Protein AF-A0A7X9DI91-F1 (afdb_monomer_lite)

Sequence (123 aa):
MMKINKYIILALLLTTGCTSMKFWIPSYSFDEVIAIKAQIDAAENPARGFLLLKQLEGKRVTVNNAIVKQISNSINIDYTFSVISTVEHSSGPIDCYIYTRNWRNEEDFTSVARLKSGDTIYV

Structure (mmCIF, N/CA/C/O backbone):
data_AF-A0A7X9DI91-F1
#
_entry.id   AF-A0A7X9DI91-F1
#
loop_
_atom_site.group_PDB
_atom_site.id
_atom_site.type_symbol
_atom_site.label_atom_id
_atom_site.label_alt_id
_atom_site.label_comp_id
_atom_site.label_asym_id
_atom_site.label_entity_id
_atom_site.label_seq_id
_atom_site.pdbx_PDB_ins_code
_atom_site.Cartn_x
_atom_site.Cartn_y
_atom_site.Cartn_z
_atom_site.occupancy
_atom_site.B_iso_or_equiv
_atom_site.auth_seq_id
_atom_site.auth_comp_id
_atom_site.auth_asym_id
_atom_site.auth_atom_id
_atom_site.pdbx_PDB_model_num
ATOM 1 N N . MET A 1 1 ? 28.298 -54.260 10.683 1.00 44.62 1 MET A N 1
ATOM 2 C CA . MET A 1 1 ? 28.499 -52.932 11.307 1.00 44.62 1 MET A CA 1
ATOM 3 C C . MET A 1 1 ? 28.859 -51.948 10.196 1.00 44.62 1 MET A C 1
ATOM 5 O O . MET A 1 1 ? 29.981 -51.972 9.706 1.00 44.62 1 MET A O 1
ATOM 9 N N . MET A 1 2 ? 27.880 -51.202 9.679 1.00 48.69 2 MET A N 1
ATOM 10 C CA . MET A 1 2 ? 28.059 -50.357 8.491 1.00 48.69 2 MET A CA 1
ATOM 11 C C . MET A 1 2 ? 28.779 -49.067 8.905 1.00 48.69 2 MET A C 1
ATOM 13 O O . MET A 1 2 ? 28.200 -48.235 9.599 1.00 48.69 2 MET A O 1
ATOM 17 N N . LYS A 1 3 ? 30.059 -48.913 8.534 1.00 59.66 3 LYS A N 1
ATOM 18 C CA . LYS A 1 3 ? 30.802 -47.654 8.698 1.00 59.66 3 LYS A CA 1
ATOM 19 C C . LYS A 1 3 ? 30.235 -46.644 7.699 1.00 59.66 3 LYS A C 1
ATOM 21 O O . LYS A 1 3 ? 30.780 -46.479 6.612 1.00 59.66 3 LYS A O 1
ATOM 26 N N . ILE A 1 4 ? 29.109 -46.016 8.044 1.00 60.81 4 ILE A N 1
ATOM 27 C CA . ILE A 1 4 ? 28.601 -44.858 7.307 1.00 60.81 4 ILE A CA 1
ATOM 28 C C . ILE A 1 4 ? 29.713 -43.814 7.341 1.00 60.81 4 ILE A C 1
ATOM 30 O O . ILE A 1 4 ? 30.134 -43.332 8.393 1.00 60.81 4 ILE A O 1
ATOM 34 N N . ASN A 1 5 ? 30.279 -43.602 6.162 1.00 66.38 5 ASN A N 1
ATOM 35 C CA . ASN A 1 5 ? 31.525 -42.900 5.965 1.00 66.38 5 ASN A CA 1
ATOM 36 C C . ASN A 1 5 ? 31.295 -41.419 6.292 1.00 66.38 5 ASN A C 1
ATOM 38 O O . ASN A 1 5 ? 30.355 -40.825 5.767 1.00 66.38 5 ASN A O 1
ATOM 42 N N . LYS A 1 6 ? 32.133 -40.812 7.144 1.00 66.31 6 LYS A N 1
ATOM 43 C CA . LYS A 1 6 ? 32.009 -39.397 7.567 1.00 66.31 6 LYS A CA 1
ATOM 44 C C . LYS A 1 6 ? 31.892 -38.429 6.373 1.00 66.31 6 LYS A C 1
ATOM 46 O O . LYS A 1 6 ? 31.281 -37.372 6.484 1.00 66.31 6 LYS A O 1
ATOM 51 N N . TYR A 1 7 ? 32.405 -38.839 5.214 1.00 69.62 7 TYR A N 1
ATOM 52 C CA . TYR A 1 7 ? 32.316 -38.124 3.942 1.00 69.62 7 TYR A CA 1
ATOM 53 C C . TYR A 1 7 ? 30.903 -38.064 3.335 1.00 69.62 7 TYR A C 1
ATOM 55 O O . TYR A 1 7 ? 30.605 -37.110 2.628 1.00 69.62 7 TYR A O 1
ATOM 63 N N . ILE A 1 8 ? 30.012 -39.019 3.629 1.00 71.38 8 ILE A N 1
ATOM 64 C CA . ILE A 1 8 ? 28.619 -39.003 3.140 1.00 71.38 8 ILE A CA 1
ATOM 65 C C . ILE A 1 8 ? 27.811 -37.920 3.864 1.00 71.38 8 ILE A C 1
ATOM 67 O O . ILE A 1 8 ? 27.041 -37.205 3.234 1.00 71.38 8 ILE A O 1
ATOM 71 N N . ILE A 1 9 ? 28.034 -37.743 5.171 1.00 68.88 9 ILE A N 1
ATOM 72 C CA . ILE A 1 9 ? 27.394 -36.675 5.958 1.00 68.88 9 ILE A CA 1
ATOM 73 C C . ILE A 1 9 ? 27.901 -35.299 5.498 1.00 68.88 9 ILE A C 1
ATOM 75 O O . ILE A 1 9 ? 27.106 -34.379 5.324 1.00 68.88 9 ILE A O 1
ATOM 79 N N . LEU A 1 10 ? 29.207 -35.176 5.226 1.00 66.75 10 LEU A N 1
ATOM 80 C CA . LEU A 1 10 ? 29.806 -33.949 4.691 1.00 66.75 10 LEU A CA 1
ATOM 81 C C . LEU A 1 10 ? 29.281 -33.608 3.283 1.00 66.75 10 LEU A C 1
ATOM 83 O O . LEU A 1 10 ? 29.002 -32.446 3.001 1.00 66.75 10 LEU A O 1
ATOM 87 N N . ALA A 1 11 ? 29.092 -34.614 2.424 1.00 65.50 11 ALA A N 1
ATOM 88 C CA . ALA A 1 11 ? 28.502 -34.432 1.099 1.00 65.50 11 ALA A CA 1
ATOM 89 C C . ALA A 1 11 ? 27.028 -33.995 1.174 1.00 65.50 11 ALA A C 1
ATOM 91 O O . ALA A 1 11 ? 26.616 -33.119 0.419 1.00 65.50 11 ALA A O 1
ATOM 92 N N . LEU A 1 12 ? 26.249 -34.535 2.121 1.00 64.50 12 LEU A N 1
ATOM 93 C CA . LEU A 1 12 ? 24.845 -34.155 2.308 1.00 64.50 12 LEU A CA 1
ATOM 94 C C . LEU A 1 12 ? 24.701 -32.682 2.741 1.00 64.50 12 LEU A C 1
ATOM 96 O O . LEU A 1 12 ? 23.885 -31.956 2.176 1.00 64.50 12 LEU A O 1
ATOM 100 N N . LEU A 1 13 ? 25.545 -32.221 3.676 1.00 63.25 13 LEU A N 1
ATOM 101 C CA . LEU A 1 13 ? 25.567 -30.837 4.183 1.00 63.25 13 LEU A CA 1
ATOM 102 C C . LEU A 1 13 ? 25.955 -29.794 3.121 1.00 63.25 13 LEU A C 1
ATOM 104 O O . LEU A 1 13 ? 25.481 -28.661 3.172 1.00 63.25 13 LEU A O 1
ATOM 108 N N . LEU A 1 14 ? 26.791 -30.165 2.147 1.00 61.12 14 LEU A N 1
ATOM 109 C CA . LEU A 1 14 ? 27.186 -29.272 1.052 1.00 61.12 14 LEU A CA 1
ATOM 110 C C . LEU A 1 14 ? 26.090 -29.129 -0.018 1.00 61.12 14 LEU A C 1
ATOM 112 O O . LEU A 1 14 ? 26.005 -28.091 -0.669 1.00 61.12 14 LEU A O 1
ATOM 116 N N . THR A 1 15 ? 25.214 -30.127 -0.175 1.00 58.78 15 THR A N 1
ATOM 117 C CA . THR A 1 15 ? 24.119 -30.084 -1.167 1.00 58.78 15 THR A CA 1
ATOM 118 C C . THR A 1 15 ? 22.867 -29.337 -0.701 1.00 58.78 15 THR A C 1
ATOM 120 O O . THR A 1 15 ? 22.041 -28.955 -1.525 1.00 58.78 15 THR A O 1
ATOM 123 N N . THR A 1 16 ? 22.730 -29.051 0.598 1.00 57.88 16 THR A N 1
ATOM 124 C CA . THR A 1 16 ? 21.590 -28.296 1.153 1.00 57.88 16 THR A CA 1
ATOM 125 C C . THR A 1 16 ? 21.753 -26.770 1.078 1.00 57.88 16 THR A C 1
ATOM 127 O O . THR A 1 16 ? 20.863 -26.038 1.502 1.00 57.88 16 THR A O 1
ATOM 130 N N . GLY A 1 17 ? 22.874 -26.264 0.548 1.00 52.38 17 GLY A N 1
ATOM 131 C CA . GLY A 1 17 ? 23.223 -24.836 0.575 1.00 52.38 17 GLY A CA 1
ATOM 132 C C . GLY A 1 17 ? 22.633 -23.957 -0.539 1.00 52.38 17 GLY A C 1
ATOM 133 O O . GLY A 1 17 ? 22.794 -22.742 -0.482 1.00 52.38 17 GLY A O 1
ATOM 134 N N . CYS A 1 18 ? 21.961 -24.518 -1.551 1.00 49.59 18 CYS A N 1
ATOM 135 C CA . CYS A 1 18 ? 21.592 -23.762 -2.762 1.00 49.59 18 CYS A CA 1
ATOM 136 C C . CYS A 1 18 ? 20.104 -23.394 -2.903 1.00 49.59 18 CYS A C 1
ATOM 138 O O . CYS A 1 18 ? 19.722 -22.823 -3.921 1.00 49.59 18 CYS A O 1
ATOM 140 N N . THR A 1 19 ? 19.248 -23.668 -1.914 1.00 54.81 19 THR A N 1
ATOM 141 C CA . THR A 1 19 ? 17.794 -23.414 -2.024 1.00 54.81 19 THR A CA 1
ATOM 142 C C . THR A 1 19 ? 17.276 -22.194 -1.252 1.00 54.81 19 THR A C 1
ATOM 144 O O . THR A 1 19 ? 16.065 -22.016 -1.155 1.00 54.81 19 THR A O 1
ATOM 147 N N . SER A 1 20 ? 18.130 -21.312 -0.721 1.00 51.06 20 SER A N 1
ATOM 148 C CA . SER A 1 20 ? 17.692 -20.251 0.208 1.00 51.06 20 SER A CA 1
ATOM 149 C C . SER A 1 20 ? 18.125 -18.822 -0.157 1.00 51.06 20 SER A C 1
ATOM 151 O O . SER A 1 20 ? 18.563 -18.067 0.700 1.00 51.06 20 SER A O 1
ATOM 153 N N . MET A 1 21 ? 17.916 -18.376 -1.401 1.00 51.53 21 MET A N 1
ATOM 154 C CA . MET A 1 21 ? 18.089 -16.953 -1.776 1.00 51.53 21 MET A CA 1
ATOM 155 C C . MET A 1 21 ? 16.771 -16.176 -1.962 1.00 51.53 21 MET A C 1
ATOM 157 O O . MET A 1 21 ? 16.725 -15.172 -2.662 1.00 51.53 21 MET A O 1
ATOM 161 N N . LYS A 1 22 ? 15.677 -16.605 -1.315 1.00 51.50 22 LYS A N 1
ATOM 162 C CA . LYS A 1 22 ? 14.423 -15.818 -1.223 1.00 51.50 22 LYS A CA 1
ATOM 163 C C . LYS A 1 22 ? 14.126 -15.265 0.174 1.00 51.50 22 LYS A C 1
ATOM 165 O O . LYS A 1 22 ? 13.136 -14.563 0.352 1.00 51.50 22 LYS A O 1
ATOM 170 N N . PHE A 1 23 ? 14.961 -15.569 1.169 1.00 55.34 23 PHE A N 1
ATOM 171 C CA . PHE A 1 23 ? 14.676 -15.205 2.560 1.00 55.34 23 PHE A CA 1
ATOM 172 C C . PHE A 1 23 ? 14.923 -13.729 2.883 1.00 55.34 23 PHE A C 1
ATOM 174 O O . PHE A 1 23 ? 14.339 -13.224 3.837 1.00 55.34 23 PHE A O 1
ATOM 181 N N . TRP A 1 24 ? 15.697 -13.012 2.064 1.00 63.25 24 TRP A N 1
ATOM 182 C CA . TRP A 1 24 ? 16.035 -11.614 2.324 1.00 63.25 24 TRP A CA 1
ATOM 183 C C . TRP A 1 24 ? 15.489 -10.688 1.236 1.00 63.25 24 TRP A C 1
ATOM 185 O O . TRP A 1 24 ? 16.233 -10.122 0.442 1.00 63.25 24 TRP A O 1
ATOM 195 N N . ILE A 1 25 ? 14.164 -10.545 1.181 1.00 71.94 25 ILE A N 1
ATOM 196 C CA . ILE A 1 25 ? 13.564 -9.430 0.439 1.00 71.94 25 ILE A CA 1
ATOM 197 C C . ILE A 1 25 ? 13.751 -8.183 1.313 1.00 71.94 25 ILE A C 1
ATOM 199 O O . ILE A 1 25 ? 13.225 -8.177 2.429 1.00 71.94 25 ILE A O 1
ATOM 203 N N . PRO A 1 26 ? 14.514 -7.168 0.873 1.00 75.50 26 PRO A N 1
ATOM 204 C CA . PRO A 1 26 ? 14.712 -5.954 1.653 1.00 75.50 26 PRO A CA 1
ATOM 205 C C . PRO A 1 26 ? 13.377 -5.229 1.852 1.00 75.50 26 PRO A C 1
ATOM 207 O O . PRO A 1 26 ? 12.600 -5.071 0.903 1.00 75.50 26 PRO A O 1
ATOM 210 N N . SER A 1 27 ? 13.131 -4.819 3.095 1.00 82.69 27 SER A N 1
ATOM 211 C CA . SER A 1 27 ? 11.971 -4.021 3.480 1.00 82.69 27 SER A CA 1
ATOM 212 C C . SER A 1 27 ? 12.305 -2.537 3.394 1.00 82.69 27 SER A C 1
ATOM 214 O O . SER A 1 27 ? 13.398 -2.136 3.783 1.00 82.69 27 SER A O 1
ATOM 216 N N . TYR A 1 28 ? 11.358 -1.755 2.894 1.00 86.62 28 TYR A N 1
ATOM 217 C CA . TYR A 1 28 ? 11.397 -0.304 2.815 1.00 86.62 28 TYR A CA 1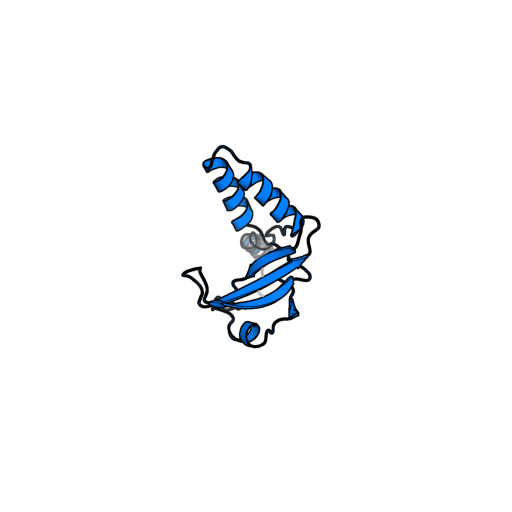
ATOM 218 C C . TYR A 1 28 ? 10.399 0.270 3.819 1.00 86.62 28 TYR A C 1
ATOM 220 O O . TYR A 1 28 ? 9.327 -0.304 4.053 1.00 86.62 28 TYR A O 1
ATOM 228 N N . SER A 1 29 ? 10.754 1.402 4.410 1.00 88.44 29 SER A N 1
ATOM 229 C CA . SER A 1 29 ? 9.827 2.195 5.206 1.00 88.44 29 SER A CA 1
ATOM 230 C C . SER A 1 29 ? 8.842 2.933 4.300 1.00 88.44 29 SER A C 1
ATOM 232 O O . SER A 1 29 ? 9.085 3.140 3.108 1.00 88.44 29 SER A O 1
ATOM 234 N N . PHE A 1 30 ? 7.718 3.354 4.874 1.00 88.38 30 PHE A N 1
ATOM 235 C CA . PHE A 1 30 ? 6.738 4.166 4.161 1.00 88.38 30 PHE A CA 1
ATOM 236 C C . PHE A 1 30 ? 7.361 5.456 3.596 1.00 88.38 30 PHE A C 1
ATOM 238 O O . PHE A 1 30 ? 7.177 5.759 2.418 1.00 88.38 30 PHE A O 1
ATOM 245 N N . ASP A 1 31 ? 8.184 6.151 4.384 1.00 88.94 31 ASP A N 1
ATOM 246 C CA . ASP A 1 31 ? 8.838 7.402 3.975 1.00 88.94 31 ASP A CA 1
ATOM 247 C C . ASP A 1 31 ? 9.786 7.202 2.783 1.00 88.94 31 ASP A C 1
ATOM 249 O O . ASP A 1 31 ? 9.826 8.025 1.865 1.00 88.94 31 ASP A O 1
ATOM 253 N N . GLU A 1 32 ? 10.514 6.081 2.743 1.00 89.88 32 GLU A N 1
ATOM 254 C CA . GLU A 1 32 ? 11.378 5.741 1.608 1.00 89.88 32 GLU A CA 1
ATOM 255 C C . GLU A 1 32 ? 10.566 5.538 0.324 1.00 89.88 32 GLU A C 1
ATOM 257 O O . GLU A 1 32 ? 10.974 5.981 -0.752 1.00 89.88 32 GLU A O 1
ATOM 262 N N . VAL A 1 33 ? 9.392 4.909 0.425 1.00 90.94 33 VAL A N 1
ATOM 263 C CA . VAL A 1 33 ? 8.494 4.714 -0.722 1.00 90.94 33 VAL A CA 1
ATOM 264 C C . VAL A 1 33 ? 7.946 6.046 -1.218 1.00 90.94 33 VAL A C 1
ATOM 266 O O . VAL A 1 33 ? 7.931 6.276 -2.428 1.00 90.94 33 VAL A O 1
ATOM 269 N N . ILE A 1 34 ? 7.552 6.947 -0.315 1.00 91.12 34 ILE A N 1
ATOM 270 C CA . ILE A 1 34 ? 7.088 8.291 -0.685 1.00 91.12 34 ILE A CA 1
ATOM 271 C C . ILE A 1 34 ? 8.206 9.091 -1.362 1.00 91.12 34 ILE A C 1
ATOM 273 O O . ILE A 1 34 ? 7.971 9.721 -2.395 1.00 91.12 34 ILE A O 1
ATOM 277 N N . ALA A 1 35 ? 9.437 9.011 -0.855 1.00 91.19 35 ALA A N 1
ATOM 278 C CA . ALA A 1 35 ? 10.587 9.665 -1.471 1.00 91.19 35 ALA A CA 1
ATOM 279 C C . ALA A 1 35 ? 10.881 9.129 -2.884 1.00 91.19 35 ALA A C 1
ATOM 281 O O . ALA A 1 35 ? 11.192 9.906 -3.789 1.00 91.19 35 ALA A O 1
ATOM 282 N N . ILE A 1 36 ? 10.765 7.815 -3.107 1.00 91.25 36 ILE A N 1
ATOM 283 C CA . ILE A 1 36 ? 10.946 7.226 -4.443 1.00 91.25 36 ILE A CA 1
ATOM 284 C C . ILE A 1 36 ? 9.778 7.591 -5.360 1.00 91.25 36 ILE A C 1
ATOM 286 O O . ILE A 1 36 ? 10.003 7.912 -6.525 1.00 91.25 36 ILE A O 1
ATOM 290 N N . LYS A 1 37 ? 8.542 7.617 -4.850 1.00 90.25 37 LYS A N 1
ATOM 291 C CA . LYS A 1 37 ? 7.386 8.092 -5.615 1.00 90.25 37 LYS A CA 1
ATOM 292 C C . LYS A 1 37 ? 7.588 9.530 -6.095 1.00 90.25 37 LYS A C 1
ATOM 294 O O . LYS A 1 37 ? 7.366 9.799 -7.270 1.00 90.25 37 LYS A O 1
ATOM 299 N N . ALA A 1 38 ? 8.086 10.420 -5.239 1.00 91.06 38 ALA A N 1
ATOM 300 C CA . ALA A 1 38 ? 8.405 11.790 -5.635 1.00 91.06 38 ALA A CA 1
ATOM 301 C C . ALA A 1 38 ? 9.462 11.842 -6.756 1.00 91.06 38 ALA A C 1
ATOM 303 O O . ALA A 1 38 ? 9.352 12.653 -7.672 1.00 91.06 38 ALA A O 1
ATOM 304 N N . GLN A 1 39 ? 10.457 10.946 -6.733 1.00 92.25 39 GLN A N 1
ATOM 305 C CA . GLN A 1 39 ? 11.441 10.826 -7.817 1.00 92.25 39 GLN A CA 1
ATOM 306 C C . GLN A 1 39 ? 10.834 10.288 -9.118 1.00 92.25 39 GLN A C 1
ATOM 308 O O . GLN A 1 39 ? 11.254 10.710 -10.193 1.00 92.25 39 GLN A O 1
ATOM 313 N N . ILE A 1 40 ? 9.870 9.365 -9.035 1.00 91.56 40 ILE A N 1
ATOM 314 C CA . ILE A 1 40 ? 9.126 8.862 -10.198 1.00 91.56 40 ILE A CA 1
ATOM 315 C C . ILE A 1 40 ? 8.312 9.995 -10.820 1.00 91.56 40 ILE A C 1
ATOM 317 O O . ILE A 1 40 ? 8.395 10.204 -12.026 1.00 91.56 40 ILE A O 1
ATOM 321 N N . ASP A 1 41 ? 7.572 10.740 -9.999 1.00 89.75 41 ASP A N 1
ATOM 322 C CA . ASP A 1 41 ? 6.701 11.823 -10.456 1.00 89.75 41 ASP A CA 1
ATOM 323 C C . ASP A 1 41 ? 7.515 13.003 -11.033 1.00 89.75 41 ASP A C 1
ATOM 325 O O . ASP A 1 41 ? 7.068 13.668 -11.965 1.00 89.75 41 ASP A O 1
ATOM 329 N N . ALA A 1 42 ? 8.735 13.233 -10.532 1.00 92.12 42 ALA A N 1
ATOM 330 C CA . ALA A 1 42 ? 9.670 14.231 -11.057 1.00 92.12 42 ALA A CA 1
ATOM 331 C C . ALA A 1 42 ? 10.495 13.754 -12.272 1.00 92.12 42 ALA A C 1
ATOM 333 O O . ALA A 1 42 ? 11.265 14.535 -12.836 1.00 92.12 42 ALA A O 1
ATOM 334 N N . ALA A 1 43 ? 10.406 12.481 -12.671 1.00 90.88 43 ALA A N 1
ATOM 335 C CA . ALA A 1 43 ? 11.219 11.954 -13.760 1.00 90.88 43 ALA A CA 1
ATOM 336 C C . ALA A 1 43 ? 10.707 12.446 -15.124 1.00 90.88 43 ALA A C 1
ATOM 338 O O . ALA A 1 43 ? 9.697 11.970 -15.631 1.00 90.88 43 ALA A O 1
ATOM 339 N N . GLU A 1 44 ? 11.470 13.325 -15.778 1.00 89.56 44 GLU A N 1
ATOM 340 C CA . GLU A 1 44 ? 11.158 13.799 -17.138 1.00 89.56 44 GLU A CA 1
ATOM 341 C C . GLU A 1 44 ? 11.138 12.668 -18.178 1.00 89.56 44 GLU A C 1
ATOM 343 O O . GLU A 1 44 ? 10.412 12.735 -19.167 1.00 89.56 44 GLU A O 1
ATOM 348 N N . ASN A 1 45 ? 11.940 11.617 -17.963 1.00 92.12 45 ASN A N 1
ATOM 349 C CA . ASN A 1 45 ? 11.974 10.436 -18.819 1.00 92.12 45 ASN A CA 1
ATOM 350 C C . ASN A 1 45 ? 11.075 9.326 -18.238 1.00 92.12 45 ASN A C 1
ATOM 352 O O . ASN A 1 45 ? 11.457 8.709 -17.233 1.00 92.12 45 ASN A O 1
ATOM 356 N N . PRO A 1 46 ? 9.956 8.976 -18.901 1.00 88.38 46 PRO A N 1
ATOM 357 C CA . PRO A 1 46 ? 9.039 7.941 -18.424 1.00 88.38 46 PRO A CA 1
ATOM 358 C C . PRO A 1 46 ? 9.694 6.566 -18.250 1.00 88.38 46 PRO A C 1
ATOM 360 O O . PRO A 1 46 ? 9.338 5.823 -17.338 1.00 88.38 46 PRO A O 1
ATOM 363 N N . ALA A 1 47 ? 10.697 6.226 -19.071 1.00 92.81 47 ALA A N 1
ATOM 364 C CA . ALA A 1 47 ? 11.417 4.959 -18.943 1.00 92.81 47 ALA A CA 1
ATOM 365 C C . ALA A 1 47 ? 12.213 4.891 -17.631 1.00 92.81 47 ALA A C 1
ATOM 367 O O . ALA A 1 47 ? 12.322 3.830 -17.017 1.00 92.81 47 ALA A O 1
ATOM 368 N N . ARG A 1 48 ? 12.731 6.031 -17.159 1.00 90.12 48 ARG A N 1
ATOM 369 C CA . ARG A 1 48 ? 13.421 6.113 -15.868 1.00 90.12 48 ARG A CA 1
ATOM 370 C C . ARG A 1 48 ? 12.440 5.968 -14.706 1.00 90.12 48 ARG A C 1
ATOM 372 O O . ARG A 1 48 ? 12.735 5.226 -13.772 1.00 90.12 48 ARG A O 1
ATOM 379 N N . GLY A 1 49 ? 11.275 6.612 -14.788 1.00 91.44 49 GLY A N 1
ATOM 380 C CA . GLY A 1 49 ? 10.195 6.425 -13.814 1.00 91.44 49 GLY A CA 1
ATOM 381 C C . GLY A 1 49 ? 9.747 4.961 -13.734 1.00 91.44 49 GLY A C 1
ATOM 382 O O . GLY A 1 49 ? 9.629 4.403 -12.645 1.00 91.44 49 GLY A O 1
ATOM 383 N N . PHE A 1 50 ? 9.615 4.294 -14.883 1.00 92.38 50 PHE A N 1
ATOM 384 C CA . PHE A 1 50 ? 9.286 2.870 -14.946 1.00 92.38 50 PHE A CA 1
ATOM 385 C C . PHE A 1 50 ? 10.348 1.977 -14.286 1.00 92.3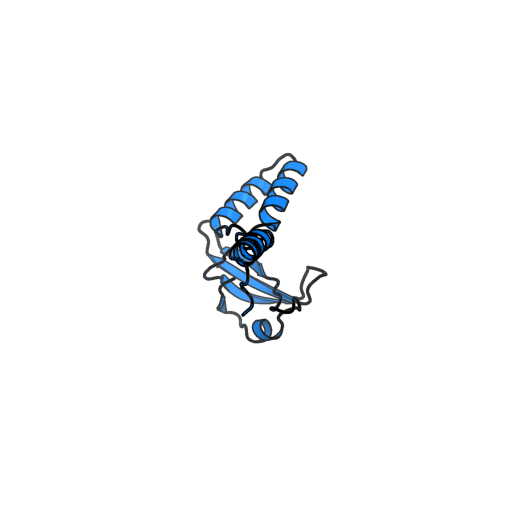8 50 PHE A C 1
ATOM 387 O O . PHE A 1 50 ? 9.997 1.042 -13.569 1.00 92.38 50 PHE A O 1
ATOM 394 N N . LEU A 1 51 ? 11.642 2.267 -14.467 1.00 92.00 51 LEU A N 1
ATOM 395 C CA . LEU A 1 51 ? 12.711 1.517 -13.796 1.00 92.00 51 LEU A CA 1
ATOM 396 C C . LEU A 1 51 ? 12.629 1.638 -12.269 1.00 92.00 51 LEU A C 1
ATOM 398 O O . LEU A 1 51 ? 12.756 0.631 -11.574 1.00 92.00 51 LEU A O 1
ATOM 402 N N . LEU A 1 52 ? 12.387 2.843 -11.749 1.00 90.31 52 LEU A N 1
ATOM 403 C CA . LEU A 1 52 ? 12.206 3.076 -10.311 1.00 90.31 52 LEU A CA 1
ATOM 404 C C . LEU A 1 52 ? 10.960 2.355 -9.773 1.00 90.31 52 LEU A C 1
ATOM 406 O O . LEU A 1 52 ? 11.017 1.731 -8.714 1.00 90.31 52 LEU A O 1
ATOM 410 N N . LEU A 1 53 ? 9.860 2.358 -10.531 1.00 91.50 53 LEU A N 1
ATOM 411 C CA . LEU A 1 53 ? 8.655 1.605 -10.182 1.00 91.50 53 LEU A CA 1
ATOM 412 C C . LEU A 1 53 ? 8.934 0.097 -10.109 1.00 91.50 53 LEU A C 1
ATOM 414 O O . LEU A 1 53 ? 8.573 -0.550 -9.129 1.00 91.50 53 LEU A O 1
ATOM 418 N N . LYS A 1 54 ? 9.639 -0.467 -11.097 1.00 90.44 54 LYS A N 1
ATOM 419 C CA . LYS A 1 54 ? 10.028 -1.888 -11.086 1.00 90.44 54 LYS A CA 1
ATOM 420 C C . LYS A 1 54 ? 10.957 -2.244 -9.937 1.00 90.44 54 LYS A C 1
ATOM 422 O O . LYS A 1 54 ? 10.879 -3.353 -9.411 1.00 90.44 54 LYS A O 1
ATOM 427 N N . GLN A 1 55 ? 11.810 -1.315 -9.518 1.00 86.88 55 GLN A N 1
ATOM 428 C CA . GLN A 1 55 ? 12.615 -1.507 -8.318 1.00 86.88 55 GLN A CA 1
ATOM 429 C C . GLN A 1 55 ? 11.748 -1.582 -7.062 1.00 86.88 55 GLN A C 1
ATOM 431 O O . GLN A 1 55 ? 12.034 -2.444 -6.236 1.00 86.88 55 GLN A O 1
ATOM 436 N N . LEU A 1 56 ? 10.711 -0.743 -6.939 1.00 88.50 56 LEU A N 1
ATOM 437 C CA . LEU A 1 56 ? 9.761 -0.756 -5.819 1.00 88.50 56 LEU A CA 1
ATOM 438 C C . LEU A 1 56 ? 8.877 -2.009 -5.791 1.00 88.50 56 LEU A C 1
ATOM 440 O O . LEU A 1 56 ? 8.691 -2.577 -4.720 1.00 88.50 56 LEU A O 1
ATOM 444 N N . GLU A 1 57 ? 8.377 -2.476 -6.940 1.00 87.00 57 GLU A N 1
ATOM 445 C CA . GLU A 1 57 ? 7.522 -3.678 -7.031 1.00 87.00 57 GLU A CA 1
ATOM 446 C C . GLU A 1 57 ? 8.179 -4.928 -6.417 1.00 87.00 57 GLU A C 1
ATOM 448 O O . GLU A 1 57 ? 7.497 -5.814 -5.907 1.00 87.00 57 GLU A O 1
ATOM 453 N N . GLY A 1 58 ? 9.512 -5.012 -6.453 1.00 83.19 58 GLY A N 1
ATOM 454 C CA . GLY A 1 58 ? 10.271 -6.123 -5.878 1.00 83.19 58 GLY A CA 1
ATOM 455 C C . GLY A 1 58 ? 10.567 -5.999 -4.379 1.00 83.19 58 GLY A C 1
ATOM 456 O O . GLY A 1 58 ? 11.293 -6.842 -3.844 1.00 83.19 58 GLY A O 1
ATOM 457 N N . LYS A 1 59 ? 10.093 -4.946 -3.704 1.00 84.50 59 LYS A N 1
ATOM 458 C CA . LYS A 1 59 ? 10.391 -4.666 -2.291 1.00 84.50 59 LYS A CA 1
ATOM 459 C C . LYS A 1 59 ? 9.198 -4.966 -1.401 1.00 84.50 59 LYS A C 1
ATOM 461 O O . LYS A 1 59 ? 8.048 -4.883 -1.817 1.00 84.50 59 LYS A O 1
ATOM 466 N N . ARG A 1 60 ? 9.489 -5.286 -0.140 1.00 87.69 60 ARG A N 1
ATOM 467 C CA . ARG A 1 60 ? 8.472 -5.266 0.914 1.00 87.69 60 ARG A CA 1
ATOM 468 C C . ARG A 1 60 ? 8.366 -3.849 1.443 1.00 87.69 60 ARG A C 1
ATOM 470 O O . ARG A 1 60 ? 9.388 -3.201 1.626 1.00 87.69 60 ARG A O 1
ATOM 477 N N . VAL A 1 61 ? 7.156 -3.392 1.711 1.00 88.88 61 VAL A N 1
ATOM 478 C CA . VAL A 1 61 ? 6.905 -2.098 2.342 1.00 88.88 61 VAL A CA 1
ATOM 479 C C . VAL A 1 61 ? 6.146 -2.379 3.618 1.00 88.88 61 VAL A C 1
ATOM 481 O O . VAL A 1 61 ? 5.201 -3.159 3.586 1.00 88.88 61 VAL A O 1
ATOM 484 N N . THR A 1 62 ? 6.577 -1.779 4.721 1.00 88.81 62 THR A N 1
ATOM 485 C CA . THR A 1 62 ? 5.837 -1.851 5.981 1.00 88.81 62 THR A CA 1
ATOM 486 C C . THR A 1 62 ? 5.108 -0.542 6.209 1.00 88.81 62 THR A C 1
ATOM 488 O O . THR A 1 62 ? 5.727 0.523 6.273 1.00 88.81 62 THR A O 1
ATOM 491 N N . VAL A 1 63 ? 3.793 -0.637 6.352 1.00 89.31 63 VAL A N 1
ATOM 492 C CA . VAL A 1 63 ? 2.906 0.481 6.638 1.00 89.31 63 VAL A CA 1
ATOM 493 C C . VAL A 1 63 ? 2.381 0.322 8.056 1.00 89.31 63 VAL A C 1
ATOM 495 O O . VAL A 1 63 ? 1.605 -0.581 8.368 1.00 89.31 63 VAL A O 1
ATOM 498 N N . ASN A 1 64 ? 2.826 1.220 8.929 1.00 88.44 64 ASN A N 1
ATOM 499 C CA . ASN A 1 64 ? 2.401 1.250 10.321 1.00 88.44 64 ASN A CA 1
ATOM 500 C C . ASN A 1 64 ? 1.271 2.262 10.505 1.00 88.44 64 ASN A C 1
ATOM 502 O O . ASN A 1 64 ? 1.314 3.346 9.928 1.00 88.44 64 ASN A O 1
ATOM 506 N N . ASN A 1 65 ? 0.316 1.934 11.378 1.00 91.06 65 ASN A N 1
ATOM 507 C CA . ASN A 1 65 ? -0.775 2.824 11.784 1.00 91.06 65 ASN A CA 1
ATOM 508 C C . ASN A 1 65 ? -1.651 3.320 10.618 1.00 91.06 65 ASN A C 1
ATOM 510 O O . ASN A 1 65 ? -2.081 4.473 10.610 1.00 91.06 65 ASN A O 1
ATOM 514 N N . ALA A 1 66 ? -1.930 2.457 9.642 1.00 94.06 66 ALA A N 1
ATOM 515 C CA . ALA A 1 66 ? -2.891 2.771 8.593 1.00 94.06 66 ALA A CA 1
ATOM 516 C C . ALA A 1 66 ? -4.317 2.684 9.160 1.00 94.06 66 ALA A C 1
ATOM 518 O O . ALA A 1 66 ? -4.706 1.662 9.718 1.00 94.06 66 ALA A O 1
ATOM 519 N N . ILE A 1 67 ? -5.100 3.751 9.023 1.00 96.69 67 ILE A N 1
ATOM 520 C CA . ILE A 1 67 ? -6.482 3.827 9.507 1.00 96.69 67 ILE A CA 1
ATOM 521 C C . ILE A 1 67 ? -7.414 3.461 8.359 1.00 96.69 67 ILE A C 1
ATOM 523 O O . ILE A 1 67 ? -7.430 4.132 7.330 1.00 96.69 67 ILE A O 1
ATOM 527 N N . VAL A 1 68 ? -8.214 2.412 8.516 1.00 96.81 68 VAL A N 1
ATOM 528 C CA . VAL A 1 68 ? -9.187 1.995 7.503 1.00 96.81 68 VAL A CA 1
ATOM 529 C C . VAL A 1 68 ? -10.233 3.095 7.318 1.00 96.81 68 VAL A C 1
ATOM 531 O O . VAL A 1 68 ? -10.935 3.460 8.258 1.00 96.81 68 VAL A O 1
ATOM 534 N N . LYS A 1 69 ? -10.371 3.605 6.092 1.00 96.44 69 LYS A N 1
ATOM 535 C CA . LYS A 1 69 ? -11.467 4.503 5.701 1.00 96.44 69 LYS A CA 1
ATOM 536 C C . LYS A 1 69 ? -12.684 3.699 5.275 1.00 96.44 69 LYS A C 1
ATOM 538 O O . LYS A 1 69 ? -13.778 3.900 5.786 1.00 96.44 69 LYS A O 1
ATOM 543 N N . GLN A 1 70 ? -12.498 2.798 4.316 1.00 96.12 70 GLN A N 1
ATOM 544 C CA . GLN A 1 70 ? -13.585 2.000 3.757 1.00 96.12 70 GLN A CA 1
ATOM 545 C C . GLN A 1 70 ? -13.056 0.783 3.000 1.00 96.12 70 GLN A C 1
ATOM 547 O O . GLN A 1 70 ? -11.888 0.721 2.619 1.00 96.12 70 GLN A O 1
ATOM 552 N N . ILE A 1 71 ? -13.953 -0.159 2.730 1.00 95.69 71 ILE A N 1
ATOM 553 C CA . ILE A 1 71 ? -13.718 -1.278 1.819 1.00 95.69 71 ILE A CA 1
ATOM 554 C C . ILE A 1 71 ? -14.501 -0.974 0.543 1.00 95.69 71 ILE A C 1
ATOM 556 O O . ILE A 1 71 ? -15.688 -0.658 0.607 1.00 95.69 71 ILE A O 1
ATOM 560 N N . SER A 1 72 ? -13.833 -1.034 -0.605 1.00 94.56 72 SER A N 1
ATOM 561 C CA . SER A 1 72 ? -14.423 -0.741 -1.915 1.00 94.56 72 SER A CA 1
ATOM 562 C C . SER A 1 72 ? -14.187 -1.898 -2.875 1.00 94.56 72 SER A C 1
ATOM 564 O O . SER A 1 72 ? -13.250 -2.675 -2.691 1.00 94.56 72 SER A O 1
ATOM 566 N N . ASN A 1 73 ? -14.991 -1.972 -3.937 1.00 93.50 73 ASN A N 1
ATOM 567 C CA . ASN A 1 73 ? -14.666 -2.810 -5.088 1.00 93.50 73 ASN A CA 1
ATOM 568 C C . ASN A 1 73 ? -13.294 -2.412 -5.641 1.00 93.50 73 ASN A C 1
ATOM 570 O O . ASN A 1 73 ? -12.951 -1.225 -5.683 1.00 93.50 73 ASN A O 1
ATOM 574 N N . SER A 1 74 ? -12.522 -3.418 -6.035 1.00 91.31 74 SER A N 1
ATOM 575 C CA . SER A 1 74 ? -11.175 -3.247 -6.560 1.00 91.31 74 SER A CA 1
ATOM 576 C C . SER A 1 74 ? -11.190 -2.585 -7.940 1.00 91.31 74 SER A C 1
ATOM 578 O O . SER A 1 74 ? -12.018 -2.901 -8.792 1.00 91.31 74 SER A O 1
ATOM 580 N N . ILE A 1 75 ? -10.222 -1.697 -8.175 1.00 88.81 75 ILE A N 1
ATOM 581 C CA . ILE A 1 75 ? -9.885 -1.185 -9.515 1.00 88.81 75 ILE A CA 1
ATOM 582 C C . ILE A 1 75 ? -8.826 -2.048 -10.220 1.00 88.81 75 ILE A C 1
ATOM 584 O O . ILE A 1 75 ? -8.532 -1.843 -11.395 1.00 88.81 75 ILE A O 1
ATOM 588 N N . ASN A 1 76 ? -8.231 -2.998 -9.499 1.00 87.31 76 ASN A N 1
ATOM 589 C CA . ASN A 1 76 ? -7.284 -3.971 -10.015 1.00 87.31 76 ASN A CA 1
ATOM 590 C C . ASN A 1 76 ? -8.036 -5.241 -10.437 1.00 87.31 76 ASN A C 1
AT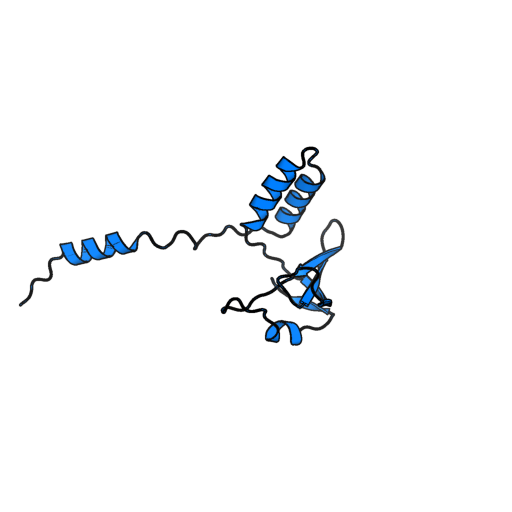OM 592 O O . ASN A 1 76 ? 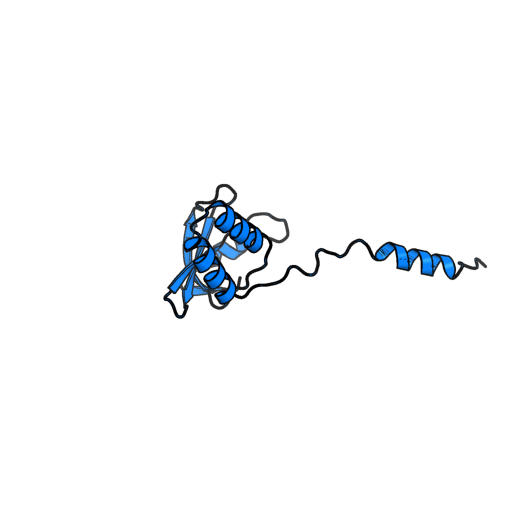-8.763 -5.820 -9.632 1.00 87.31 76 ASN A O 1
ATOM 596 N N . ILE A 1 77 ? -7.820 -5.686 -11.676 1.00 87.56 77 ILE A N 1
ATOM 597 C CA . ILE A 1 77 ? -8.467 -6.866 -12.269 1.00 87.56 77 ILE A CA 1
ATOM 598 C C . ILE A 1 77 ? -8.173 -8.178 -11.526 1.00 87.56 77 ILE A C 1
ATOM 600 O O . ILE A 1 77 ? -8.943 -9.125 -11.644 1.00 87.56 77 ILE A O 1
ATOM 604 N N . ASP A 1 78 ? -7.080 -8.230 -10.762 1.00 89.69 78 ASP A N 1
ATOM 605 C CA . ASP A 1 78 ? -6.639 -9.429 -10.044 1.00 89.69 78 ASP A CA 1
ATOM 606 C C . ASP A 1 78 ? -7.280 -9.581 -8.652 1.00 89.69 78 ASP A C 1
ATOM 608 O O . ASP A 1 78 ? -6.955 -10.530 -7.931 1.00 89.69 78 ASP A O 1
ATOM 612 N N . TYR A 1 79 ? -8.137 -8.635 -8.251 1.00 92.44 79 TYR A N 1
ATOM 613 C CA . TYR A 1 79 ? -8.749 -8.566 -6.924 1.00 92.44 79 TYR A CA 1
ATOM 614 C C . TYR A 1 79 ? -10.220 -8.165 -7.020 1.00 92.44 79 TYR A C 1
ATOM 616 O O . TYR A 1 79 ? -10.615 -7.428 -7.920 1.00 92.44 79 TYR A O 1
ATOM 624 N N . THR A 1 80 ? -11.031 -8.613 -6.068 1.00 93.56 80 THR A N 1
ATOM 625 C CA . THR A 1 80 ? -12.461 -8.293 -5.987 1.00 93.56 80 THR A CA 1
ATOM 626 C C . THR A 1 80 ? -12.685 -7.008 -5.196 1.00 93.56 80 THR A C 1
ATOM 628 O O . THR A 1 80 ? -13.509 -6.170 -5.570 1.00 93.56 80 THR A O 1
ATOM 631 N N . PHE A 1 81 ? -11.929 -6.815 -4.116 1.00 93.75 81 PHE A N 1
ATOM 632 C CA . PHE A 1 81 ? -12.040 -5.655 -3.237 1.00 93.75 81 PHE A CA 1
ATOM 633 C C . PHE A 1 81 ? -10.670 -5.078 -2.873 1.00 93.75 81 PHE A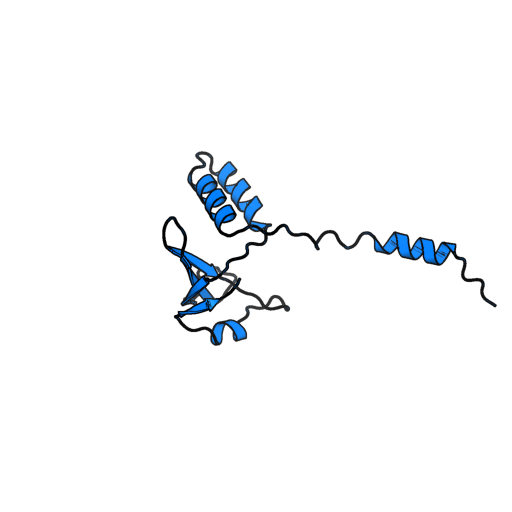 C 1
ATOM 635 O O . PHE A 1 81 ? -9.621 -5.697 -3.029 1.00 93.75 81 PHE A O 1
ATOM 642 N N . SER A 1 82 ? -10.692 -3.849 -2.373 1.00 95.12 82 SER A N 1
ATOM 643 C CA . SER A 1 82 ? -9.529 -3.166 -1.816 1.00 95.12 82 SER A CA 1
ATOM 644 C C . SER A 1 82 ? -9.897 -2.530 -0.487 1.00 95.12 82 SER A C 1
ATOM 646 O O . SER A 1 82 ? -10.980 -1.949 -0.351 1.00 95.12 82 SER A O 1
ATOM 648 N N . VAL A 1 83 ? -8.980 -2.604 0.473 1.00 95.62 83 VAL A N 1
ATOM 649 C CA . VAL A 1 83 ? -9.075 -1.828 1.708 1.00 95.62 83 VAL A CA 1
ATOM 650 C C . VAL A 1 83 ? -8.439 -0.474 1.442 1.00 95.62 83 VAL A C 1
ATOM 652 O O . VAL A 1 83 ? -7.258 -0.395 1.112 1.00 95.62 83 VAL A O 1
ATOM 655 N N . ILE A 1 84 ? -9.227 0.589 1.563 1.00 95.94 84 ILE A N 1
ATOM 656 C CA . ILE A 1 84 ? -8.738 1.960 1.458 1.00 95.94 84 ILE A CA 1
ATOM 657 C C . ILE A 1 84 ? -8.429 2.424 2.873 1.00 95.94 84 ILE A C 1
ATOM 659 O O . ILE A 1 84 ? -9.328 2.509 3.714 1.00 95.94 84 ILE A O 1
ATOM 663 N N . SER A 1 85 ? -7.162 2.719 3.137 1.00 96.12 85 SER A N 1
ATOM 664 C CA . SER A 1 85 ? -6.691 3.175 4.444 1.00 96.12 85 SER A CA 1
ATOM 665 C C . SER A 1 85 ? -5.870 4.447 4.326 1.00 96.12 85 SER A C 1
ATOM 667 O O . SER A 1 85 ? -5.124 4.601 3.366 1.00 96.12 85 SER A O 1
ATOM 669 N N . THR A 1 86 ? -5.930 5.314 5.324 1.00 96.31 86 THR A N 1
ATOM 670 C CA . THR A 1 86 ? -5.133 6.538 5.389 1.00 96.31 86 THR A CA 1
ATOM 671 C C . THR A 1 86 ? -3.972 6.375 6.348 1.00 96.31 86 THR A C 1
ATOM 673 O O . THR A 1 86 ? -4.137 5.870 7.456 1.00 96.31 86 THR A O 1
ATOM 676 N N . VAL A 1 87 ? -2.804 6.837 5.925 1.00 94.38 87 VAL A N 1
ATOM 677 C CA . VAL A 1 87 ? -1.619 6.976 6.766 1.00 94.38 87 VAL A CA 1
ATOM 678 C C . VAL A 1 87 ? -1.340 8.462 6.914 1.00 94.38 87 VAL A C 1
ATOM 680 O O . VAL A 1 87 ? -1.208 9.175 5.918 1.00 94.38 87 VAL A O 1
ATOM 683 N N . GLU A 1 88 ? -1.257 8.934 8.152 1.00 92.12 88 GLU A N 1
ATOM 684 C CA . GLU A 1 88 ? -0.853 10.310 8.425 1.00 92.12 88 GLU A CA 1
ATOM 685 C C . GLU A 1 88 ? 0.641 10.465 8.136 1.00 92.12 88 GLU A C 1
ATOM 687 O O . GLU A 1 88 ? 1.476 9.764 8.710 1.00 92.12 88 GLU A O 1
ATOM 692 N N . HIS A 1 89 ? 0.981 11.388 7.241 1.00 90.50 89 HIS A N 1
ATOM 693 C CA . HIS A 1 89 ? 2.359 11.705 6.893 1.00 90.50 89 HIS A CA 1
ATOM 694 C C . HIS A 1 89 ? 2.593 13.216 6.986 1.00 90.50 89 HIS A C 1
ATOM 696 O O . HIS A 1 89 ? 1.669 14.023 6.897 1.00 90.50 89 HIS A O 1
ATOM 702 N N . SER A 1 90 ? 3.855 13.614 7.156 1.00 87.75 90 SER A N 1
ATOM 703 C CA . SER A 1 90 ? 4.258 15.021 7.296 1.00 87.75 90 SER A CA 1
ATOM 704 C C . SER A 1 90 ? 3.820 15.911 6.123 1.00 87.75 90 SER A C 1
ATOM 706 O O . SER A 1 90 ? 3.546 17.094 6.309 1.00 87.75 90 SER A O 1
ATOM 708 N N . SER A 1 91 ? 3.711 15.340 4.921 1.00 85.56 91 SER A N 1
ATOM 709 C CA . SER A 1 91 ? 3.242 16.024 3.709 1.00 85.56 91 SER A CA 1
ATOM 710 C C . SER A 1 91 ? 1.715 16.059 3.559 1.00 85.56 91 SER A C 1
ATOM 712 O O . SER A 1 91 ? 1.221 16.534 2.539 1.00 85.56 91 SER A O 1
ATOM 714 N N . GLY A 1 92 ? 0.975 15.520 4.527 1.00 89.94 92 GLY A N 1
ATOM 715 C CA . GLY A 1 92 ? -0.470 15.326 4.479 1.00 89.94 92 GLY A CA 1
ATOM 716 C C . GLY A 1 92 ? -0.873 13.847 4.513 1.00 89.94 92 GLY A C 1
ATOM 717 O O . GLY A 1 92 ? -0.023 12.966 4.361 1.00 89.94 92 GLY A O 1
ATOM 718 N N . PRO A 1 93 ? -2.170 13.565 4.713 1.00 92.00 93 PRO A N 1
ATOM 719 C CA . PRO A 1 93 ? -2.695 12.206 4.753 1.00 92.00 93 PRO A CA 1
ATOM 720 C C . PRO A 1 93 ? -2.544 11.522 3.392 1.00 92.00 93 PRO A C 1
ATOM 722 O O . PRO A 1 93 ? -2.883 12.092 2.353 1.00 92.00 93 PRO A O 1
ATOM 725 N N . ILE A 1 94 ? -2.055 10.283 3.402 1.00 92.62 94 ILE A N 1
ATOM 726 C CA . ILE A 1 94 ? -1.833 9.480 2.198 1.00 92.62 94 ILE A CA 1
ATOM 727 C C . ILE A 1 94 ? -2.778 8.286 2.203 1.00 92.62 94 ILE A C 1
ATOM 729 O O . ILE A 1 94 ? -2.761 7.464 3.121 1.00 92.62 94 ILE A O 1
ATOM 733 N N . ASP A 1 95 ? -3.576 8.172 1.145 1.00 93.69 95 ASP A N 1
ATOM 734 C CA . ASP A 1 95 ? -4.489 7.051 0.959 1.00 93.69 95 ASP A CA 1
ATOM 735 C C . ASP A 1 95 ? -3.773 5.874 0.284 1.00 93.69 95 ASP A C 1
ATOM 737 O O . ASP A 1 95 ? -3.244 5.973 -0.824 1.00 93.69 95 ASP A O 1
ATOM 741 N N . CYS A 1 96 ? -3.777 4.741 0.976 1.00 92.31 96 CYS A N 1
ATOM 742 C CA . CYS A 1 96 ? -3.232 3.468 0.538 1.00 92.31 96 CYS A CA 1
ATOM 743 C C . CYS A 1 96 ? -4.371 2.550 0.091 1.00 92.31 96 CYS A C 1
ATOM 745 O O . CYS A 1 96 ? -5.341 2.342 0.823 1.00 92.31 96 CYS A O 1
ATOM 747 N N . TYR A 1 97 ? -4.222 1.971 -1.099 1.00 93.81 97 TYR A N 1
ATOM 748 C CA . TYR A 1 97 ? -5.117 0.946 -1.629 1.00 93.81 97 TYR A CA 1
ATOM 749 C C . TYR A 1 97 ? -4.466 -0.413 -1.399 1.00 93.81 97 TYR A C 1
ATOM 751 O O . TYR A 1 97 ? -3.495 -0.765 -2.070 1.00 93.81 97 TYR A O 1
ATOM 759 N N . ILE A 1 98 ? -4.970 -1.151 -0.415 1.00 92.81 98 ILE A N 1
ATOM 760 C CA . ILE A 1 98 ? -4.389 -2.418 0.018 1.00 92.81 98 ILE A CA 1
ATOM 761 C C . ILE A 1 98 ? -5.163 -3.571 -0.614 1.00 92.81 98 ILE A C 1
ATOM 763 O O . ILE A 1 98 ? -6.372 -3.722 -0.418 1.00 92.81 98 ILE A O 1
ATOM 767 N N . TYR A 1 99 ? -4.419 -4.406 -1.333 1.00 93.19 99 TYR A N 1
ATOM 768 C CA . TYR A 1 99 ? -4.876 -5.655 -1.927 1.00 93.19 99 TYR A CA 1
ATOM 769 C C . TYR A 1 99 ? -4.188 -6.804 -1.199 1.00 93.19 99 TYR A C 1
ATOM 771 O O . TYR A 1 99 ? -2.966 -6.800 -1.052 1.00 93.19 99 TYR A O 1
ATOM 779 N N . THR A 1 100 ? -4.959 -7.768 -0.706 1.00 90.25 100 THR A N 1
ATOM 780 C CA . THR A 1 100 ? -4.456 -8.773 0.239 1.00 90.25 100 THR A CA 1
ATOM 781 C C . THR A 1 100 ? -4.791 -10.189 -0.216 1.00 90.25 100 THR A C 1
ATOM 783 O O . THR A 1 100 ? -5.875 -10.467 -0.734 1.00 90.25 100 THR A O 1
ATOM 786 N N . ARG A 1 101 ? -3.823 -11.090 -0.023 1.00 91.44 101 ARG A N 1
ATOM 787 C CA . ARG A 1 101 ? -3.960 -12.528 -0.248 1.00 91.44 101 ARG A CA 1
ATOM 788 C C . ARG A 1 101 ? -3.547 -13.293 1.000 1.00 91.44 101 ARG A C 1
ATOM 790 O O . ARG A 1 101 ? -2.627 -12.897 1.711 1.00 91.44 101 ARG A O 1
ATOM 797 N N . ASN A 1 102 ? -4.210 -14.414 1.233 1.00 89.19 102 ASN A N 1
ATOM 798 C CA . ASN A 1 102 ? -3.912 -15.332 2.317 1.00 89.19 102 ASN A CA 1
ATOM 799 C C . ASN A 1 102 ? -2.675 -16.200 1.994 1.00 89.19 102 ASN A C 1
ATOM 801 O O . ASN A 1 102 ? -2.085 -16.137 0.914 1.00 89.19 102 ASN A O 1
ATOM 805 N N . TRP A 1 103 ? -2.299 -17.079 2.926 1.00 86.38 103 TRP A N 1
ATOM 806 C CA . TRP A 1 103 ? -1.158 -17.992 2.759 1.00 86.38 103 TRP A CA 1
ATOM 807 C C . TRP A 1 103 ? -1.309 -18.991 1.597 1.00 86.38 103 TRP A C 1
ATOM 809 O O . TRP A 1 103 ? -0.310 -19.542 1.137 1.00 86.38 103 TRP A O 1
ATOM 819 N N . ARG A 1 104 ? -2.538 -19.227 1.120 1.00 88.88 104 ARG A N 1
ATOM 820 C CA . ARG A 1 104 ? -2.843 -20.048 -0.063 1.00 88.88 104 ARG A CA 1
ATOM 821 C C . ARG A 1 104 ? -2.781 -19.254 -1.366 1.00 88.88 104 ARG A C 1
ATOM 823 O O . ARG A 1 104 ? -3.046 -19.826 -2.417 1.00 88.88 104 ARG A O 1
ATOM 830 N N . ASN A 1 105 ? -2.406 -17.973 -1.311 1.00 88.81 105 ASN A N 1
ATOM 831 C CA . ASN A 1 105 ? -2.408 -17.052 -2.446 1.00 88.81 105 ASN A CA 1
ATOM 832 C C . ASN A 1 105 ? -3.818 -16.814 -3.034 1.00 88.81 105 ASN A C 1
ATOM 834 O O . ASN A 1 105 ? -3.955 -16.469 -4.205 1.00 88.81 105 ASN A O 1
ATOM 838 N N . GLU A 1 106 ? -4.858 -16.973 -2.215 1.00 90.94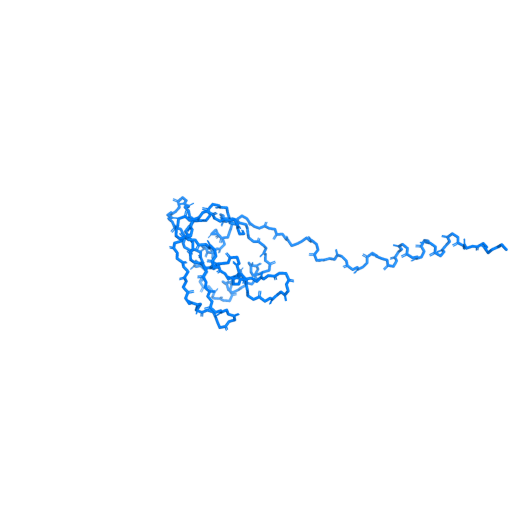 106 GLU A N 1
ATOM 839 C CA . GLU A 1 106 ? -6.243 -16.600 -2.527 1.00 90.94 106 GLU A CA 1
ATOM 840 C C . GLU A 1 106 ? -6.566 -15.257 -1.860 1.00 90.94 106 GLU A C 1
ATOM 842 O O . GLU A 1 106 ? -5.944 -14.903 -0.861 1.00 90.94 106 GLU A O 1
ATOM 847 N N . GLU A 1 107 ? -7.528 -14.498 -2.382 1.00 90.56 107 GLU A N 1
ATOM 848 C CA . GLU A 1 107 ? -7.924 -13.209 -1.798 1.00 90.56 107 GLU A CA 1
ATOM 849 C C . GLU A 1 107 ? -8.423 -13.381 -0.345 1.00 90.56 107 GLU A C 1
ATOM 851 O O . GLU A 1 107 ? -9.259 -14.243 -0.063 1.00 90.56 107 GLU A O 1
ATOM 856 N N . ASP A 1 108 ? -7.902 -12.590 0.604 1.00 92.75 108 ASP A N 1
ATOM 857 C CA . ASP A 1 108 ? -8.215 -12.756 2.036 1.00 92.75 108 ASP A CA 1
ATOM 858 C C . ASP A 1 108 ? -9.508 -12.033 2.447 1.00 92.75 108 ASP A C 1
ATOM 860 O O . ASP A 1 108 ? -9.518 -11.049 3.193 1.00 92.75 108 ASP A O 1
ATOM 864 N N . PHE A 1 109 ? -10.638 -12.546 1.968 1.00 92.00 109 PHE A N 1
ATOM 865 C CA . PHE A 1 109 ? -11.955 -11.993 2.288 1.00 92.00 109 PHE A CA 1
ATOM 866 C C . PHE A 1 109 ? -12.328 -12.145 3.766 1.00 92.00 109 PHE A C 1
ATOM 868 O O . PHE A 1 109 ? -13.113 -11.354 4.280 1.00 92.00 109 PHE A O 1
ATOM 875 N N . THR A 1 110 ? -11.780 -13.138 4.473 1.00 92.44 110 THR A N 1
ATOM 876 C CA . THR A 1 110 ? -12.172 -13.414 5.864 1.00 92.44 110 THR A CA 1
ATOM 877 C C . THR A 1 110 ? -11.605 -12.372 6.819 1.00 92.44 110 THR A C 1
ATOM 879 O O . THR A 1 110 ? -12.328 -11.906 7.703 1.00 92.44 110 THR A O 1
ATOM 882 N N . SER A 1 111 ? -10.335 -11.997 6.650 1.00 92.19 111 SER A N 1
ATOM 883 C CA . SER A 1 111 ? -9.730 -10.931 7.452 1.00 92.19 111 SER A CA 1
ATOM 884 C C . SER A 1 111 ? -10.334 -9.577 7.092 1.00 92.19 111 SER A C 1
ATOM 886 O O . SER A 1 111 ? -10.717 -8.825 7.986 1.00 92.19 111 SER A O 1
ATOM 888 N N . VAL A 1 112 ? -10.503 -9.297 5.794 1.00 93.06 112 VAL A N 1
ATOM 889 C CA . VAL A 1 112 ? -11.037 -8.008 5.331 1.00 93.06 112 VAL A CA 1
ATOM 890 C C . VAL A 1 112 ? -12.492 -7.795 5.747 1.00 93.06 112 VAL A C 1
ATOM 892 O O . VAL A 1 112 ? -12.830 -6.701 6.187 1.00 93.06 112 VAL A O 1
ATOM 895 N N . ALA A 1 113 ? -13.342 -8.826 5.723 1.00 93.81 113 ALA A N 1
ATOM 896 C CA . ALA A 1 113 ? -14.748 -8.709 6.130 1.00 93.81 113 ALA A CA 1
ATOM 897 C C . ALA A 1 113 ? -14.953 -8.317 7.606 1.00 93.81 113 ALA A C 1
ATOM 899 O O . ALA A 1 113 ? -16.056 -7.935 7.997 1.00 93.81 113 ALA A O 1
ATOM 900 N N . ARG A 1 114 ? -13.917 -8.435 8.445 1.00 95.06 114 ARG A N 1
ATOM 901 C CA . ARG A 1 114 ? -13.967 -8.048 9.862 1.00 95.06 114 ARG A CA 1
ATOM 902 C C . ARG A 1 114 ? -13.573 -6.593 10.096 1.00 95.06 114 ARG A C 1
ATOM 904 O O . ARG A 1 114 ? -13.870 -6.083 11.175 1.00 95.06 114 ARG A O 1
ATOM 911 N N . LEU A 1 115 ? -12.920 -5.961 9.121 1.00 95.38 115 LEU A N 1
ATOM 912 C CA . LEU A 1 115 ? -12.457 -4.583 9.222 1.00 95.38 115 LEU A CA 1
ATOM 913 C C . LEU A 1 115 ? -13.629 -3.607 9.150 1.00 95.38 115 LEU A C 1
ATOM 915 O O . LEU A 1 115 ? -14.604 -3.807 8.421 1.00 95.38 115 LEU A O 1
ATOM 919 N N . LYS A 1 116 ? -13.503 -2.515 9.893 1.00 95.50 116 LYS A N 1
ATOM 920 C CA . LYS A 1 116 ? -14.449 -1.404 9.938 1.00 95.50 116 LYS A CA 1
ATOM 921 C C . LYS A 1 116 ? -13.713 -0.087 9.741 1.00 95.50 116 LYS A C 1
ATOM 923 O O . LYS A 1 116 ? -12.515 0.026 9.986 1.00 95.50 116 LYS A O 1
ATOM 928 N N . SER A 1 117 ? -14.453 0.931 9.309 1.00 96.38 117 SER A N 1
ATOM 929 C CA . SER A 1 117 ? -13.932 2.298 9.277 1.00 96.38 117 SER A CA 1
ATOM 930 C C . SER A 1 117 ? -13.446 2.707 10.669 1.00 96.38 117 SER A C 1
ATOM 932 O O . SER A 1 117 ? -14.175 2.550 11.647 1.00 96.38 117 SER A O 1
ATOM 934 N N . GLY A 1 118 ? -12.244 3.272 10.735 1.00 95.38 118 GLY A N 1
ATOM 935 C CA . GLY A 1 118 ? -11.575 3.671 11.971 1.00 95.38 118 GLY A CA 1
ATOM 936 C C . GLY A 1 118 ? -10.665 2.603 12.580 1.00 95.38 118 GLY A C 1
ATOM 937 O O . GLY A 1 118 ? -9.922 2.930 13.502 1.00 95.38 118 GLY A O 1
ATOM 938 N N . ASP A 1 119 ? -10.673 1.365 12.074 1.00 96.44 119 ASP A N 1
ATOM 939 C CA . ASP A 1 119 ? -9.743 0.336 12.544 1.00 96.44 119 ASP A CA 1
ATOM 940 C C . ASP A 1 119 ? -8.306 0.679 12.137 1.00 96.44 119 ASP A C 1
ATOM 942 O O . ASP A 1 119 ? -8.042 1.069 10.997 1.00 96.44 119 ASP A O 1
ATOM 946 N N . THR A 1 120 ? -7.362 0.485 13.056 1.00 95.62 120 THR A N 1
ATOM 947 C CA . THR A 1 120 ? -5.930 0.609 12.769 1.00 95.62 120 THR A CA 1
ATOM 948 C C . THR A 1 120 ? -5.373 -0.736 12.320 1.00 95.62 120 THR A C 1
ATOM 950 O O . THR A 1 120 ? -5.494 -1.735 13.031 1.00 95.62 120 THR A O 1
ATOM 953 N N . ILE A 1 121 ? -4.723 -0.753 11.159 1.00 93.25 121 ILE A N 1
ATOM 954 C CA . ILE A 1 121 ? -4.098 -1.937 10.570 1.00 93.25 121 ILE A CA 1
ATOM 955 C C . ILE A 1 121 ? -2.592 -1.739 10.364 1.00 93.25 121 ILE A C 1
ATOM 957 O O . ILE A 1 121 ? -2.088 -0.618 10.248 1.00 93.25 121 ILE A O 1
ATOM 961 N N . TYR A 1 122 ? -1.886 -2.867 10.323 1.00 90.50 122 TYR A N 1
ATOM 962 C CA . TYR A 1 122 ? -0.453 -2.976 10.060 1.00 90.50 122 TYR A CA 1
ATOM 963 C C . TYR A 1 122 ? -0.276 -3.882 8.848 1.00 90.50 122 TYR A C 1
ATOM 965 O O . TYR A 1 122 ? -0.806 -4.998 8.849 1.00 90.50 122 TYR A O 1
ATOM 973 N N . VAL A 1 123 ? 0.413 -3.389 7.820 1.00 83.06 123 VAL A N 1
ATOM 974 C CA . VAL A 1 123 ? 0.494 -4.034 6.498 1.00 83.06 123 VAL A CA 1
ATOM 975 C C . VAL A 1 123 ? 1.938 -4.161 6.050 1.00 83.06 123 VAL A C 1
ATOM 977 O O . VAL A 1 123 ? 2.696 -3.181 6.232 1.00 83.06 123 VAL A O 1
#

Foldseek 3Di:
DDPPDPVVVVVVVVVVPPPPPPPDQDEDEPVRVVVLVVVLVPDPDVVVSVVSVVVVVSHHYKDFFWFFADKAQDPDPVAGIWTWTWDQDPVGIDTDTDFDADPVRHGCCPVVVPDDGGDTDID

Radius of gyration: 21.59 Å; chains: 1; bounding box: 47×69×32 Å

Secondary structure (DSSP, 8-state):
-----HHHHHHHHHHGGGS-SSS-PPEEEHHHHHHHHHHHHT-SSHHHHHHHHHHHHTSEEE--SEEEEEEEE-SSTT-SEEEEEEE--TTS-EEEEE--B-TTSSB-HHHHTT--TT-EE--

pLDDT: mean 84.81, std 13.46, range [44.62, 96.81]